Protein AF-A0A1C6TDY7-F1 (afdb_monomer_lite)

Foldseek 3Di:
DVVVLVVLVVVPWDWPDKDKDFLLVCVVPPQPLVFFPFQSVVSVVLSPDGDIWIWIWTDHPQKIKIWIGDPDDDIRITIGGDDD

Structure (mmCIF, N/CA/C/O backbone):
data_AF-A0A1C6TDY7-F1
#
_entry.id   AF-A0A1C6TDY7-F1
#
loop_
_atom_site.group_PDB
_atom_site.id
_atom_site.type_symbol
_atom_site.label_atom_id
_atom_site.label_alt_id
_atom_site.label_comp_id
_atom_site.label_asym_id
_atom_site.label_entity_id
_atom_site.label_seq_id
_atom_site.pdbx_PDB_ins_code
_atom_site.Cartn_x
_atom_site.Cartn_y
_atom_site.Cartn_z
_atom_site.occupancy
_atom_site.B_iso_or_equiv
_atom_site.auth_seq_id
_atom_site.auth_comp_id
_atom_site.auth_asym_id
_atom_site.auth_atom_id
_atom_site.pdbx_PDB_model_num
ATOM 1 N N . MET A 1 1 ? 4.768 2.330 10.098 1.00 91.06 1 MET A N 1
ATOM 2 C CA . MET A 1 1 ? 4.083 1.732 8.926 1.00 91.06 1 MET A CA 1
ATOM 3 C C . MET A 1 1 ? 3.948 0.204 8.942 1.00 91.06 1 MET A C 1
ATOM 5 O O . MET A 1 1 ? 2.825 -0.275 8.990 1.00 91.06 1 MET A O 1
ATOM 9 N N . ARG A 1 2 ? 5.031 -0.596 8.896 1.00 93.62 2 ARG A N 1
ATOM 10 C CA . ARG A 1 2 ? 4.909 -2.076 8.869 1.00 93.62 2 ARG A CA 1
ATOM 11 C C . ARG A 1 2 ? 4.163 -2.639 10.077 1.00 93.62 2 ARG A C 1
ATOM 13 O O . ARG A 1 2 ? 3.273 -3.466 9.918 1.00 93.62 2 ARG A O 1
ATOM 20 N N . GLU A 1 3 ? 4.537 -2.192 11.268 1.00 95.62 3 GLU A N 1
ATOM 21 C CA . GLU A 1 3 ? 3.906 -2.632 12.515 1.00 95.62 3 GLU A CA 1
ATOM 22 C C . GLU A 1 3 ? 2.427 -2.255 12.554 1.00 95.62 3 GLU A C 1
ATOM 24 O O . GLU A 1 3 ? 1.603 -3.084 12.910 1.00 95.62 3 GLU A O 1
ATOM 29 N N . GLU A 1 4 ? 2.080 -1.059 12.086 1.00 94.81 4 GLU A N 1
ATOM 30 C CA . GLU A 1 4 ? 0.697 -0.584 12.027 1.00 94.81 4 GLU A CA 1
ATOM 31 C C . GLU A 1 4 ? -0.166 -1.374 11.045 1.00 94.81 4 GLU A C 1
ATOM 33 O O . GLU A 1 4 ? -1.316 -1.668 11.355 1.00 94.81 4 GLU A O 1
ATOM 38 N N . LEU A 1 5 ? 0.383 -1.758 9.887 1.00 95.62 5 LEU A N 1
ATOM 39 C CA . LEU A 1 5 ? -0.298 -2.658 8.958 1.00 95.62 5 LEU A CA 1
ATOM 40 C C . LEU A 1 5 ? -0.570 -4.014 9.624 1.00 95.62 5 LEU A C 1
ATOM 42 O O . LEU A 1 5 ? -1.686 -4.520 9.562 1.00 95.62 5 LEU A O 1
ATOM 46 N N . LEU A 1 6 ? 0.441 -4.608 10.267 1.00 96.00 6 LEU A N 1
ATOM 47 C CA . LEU A 1 6 ? 0.291 -5.902 10.943 1.00 96.00 6 LEU A CA 1
ATOM 48 C C . LEU A 1 6 ? -0.724 -5.830 12.085 1.00 96.00 6 LEU A C 1
ATOM 50 O O . LEU A 1 6 ? -1.523 -6.742 12.274 1.00 96.00 6 LEU A O 1
ATOM 54 N N . ASP A 1 7 ? -0.692 -4.745 12.842 1.00 97.12 7 ASP A N 1
ATOM 55 C CA . ASP A 1 7 ? -1.602 -4.469 13.940 1.00 97.12 7 ASP A CA 1
ATOM 56 C C . ASP A 1 7 ? -3.042 -4.226 13.444 1.00 97.12 7 ASP A C 1
ATOM 58 O O . ASP A 1 7 ? -3.993 -4.760 14.011 1.00 97.12 7 ASP A O 1
ATOM 62 N N . ALA A 1 8 ? -3.220 -3.527 12.318 1.00 96.12 8 ALA A N 1
ATOM 63 C CA . ALA A 1 8 ? -4.511 -3.394 11.644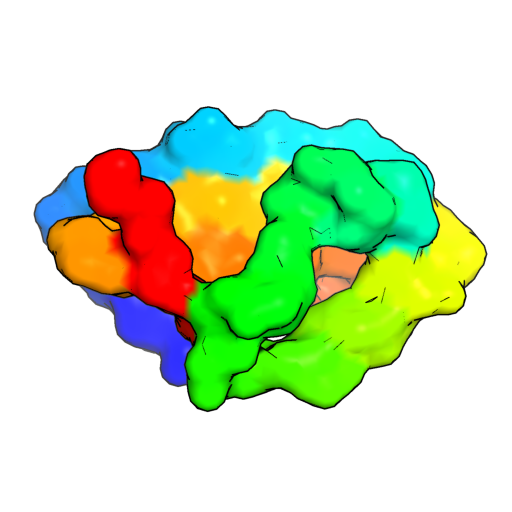 1.00 96.12 8 ALA A CA 1
ATOM 64 C C . ALA A 1 8 ? -5.053 -4.751 11.162 1.00 96.12 8 ALA A C 1
ATOM 66 O O . ALA A 1 8 ? -6.205 -5.080 11.437 1.00 96.12 8 ALA A O 1
ATOM 67 N N . LEU A 1 9 ? -4.222 -5.576 10.516 1.00 96.12 9 LEU A N 1
ATOM 68 C CA . LEU A 1 9 ? -4.604 -6.928 10.088 1.00 96.12 9 LEU A CA 1
ATOM 69 C C . LEU A 1 9 ? -5.016 -7.806 11.278 1.00 96.12 9 LEU A C 1
ATOM 71 O O . LEU A 1 9 ? -6.031 -8.495 11.211 1.00 96.12 9 LEU A O 1
ATOM 75 N N . ARG A 1 10 ? -4.293 -7.737 12.404 1.00 97.56 10 ARG A N 1
ATOM 76 C CA . ARG A 1 10 ? -4.664 -8.442 13.648 1.00 97.56 10 ARG A CA 1
ATOM 77 C C . ARG A 1 10 ? -6.001 -7.979 14.224 1.00 97.56 10 ARG A C 1
ATOM 79 O O . ARG A 1 10 ? -6.684 -8.772 14.863 1.00 97.56 10 ARG A O 1
ATOM 86 N N . ARG A 1 11 ? -6.377 -6.720 13.994 1.00 96.62 11 ARG A N 1
ATOM 87 C CA . ARG A 1 11 ? -7.682 -6.157 14.368 1.00 96.62 11 ARG A CA 1
ATOM 88 C C . ARG A 1 11 ? -8.796 -6.418 13.352 1.00 96.62 11 ARG A C 1
ATOM 90 O O . ARG A 1 11 ? -9.909 -5.948 13.561 1.00 96.62 11 ARG A O 1
ATOM 97 N N . GLY A 1 12 ? -8.527 -7.170 12.285 1.00 96.50 12 GLY A N 1
ATOM 98 C CA . GLY A 1 12 ? -9.531 -7.527 11.283 1.00 96.50 12 GLY A CA 1
ATOM 99 C C . GLY A 1 12 ? -9.645 -6.541 10.121 1.00 96.50 12 GLY A C 1
ATOM 100 O O . GLY A 1 12 ? -10.693 -6.485 9.487 1.00 96.50 12 GLY A O 1
ATOM 101 N N . ALA A 1 13 ? -8.593 -5.767 9.832 1.00 96.38 13 ALA A N 1
ATOM 102 C CA . ALA A 1 13 ? -8.513 -5.019 8.580 1.00 96.38 13 ALA A CA 1
ATOM 103 C C . ALA A 1 13 ? -8.660 -5.953 7.367 1.00 96.38 13 ALA A C 1
ATOM 105 O O . ALA A 1 13 ? -8.138 -7.070 7.358 1.00 96.38 13 ALA A O 1
ATOM 106 N N . GLU A 1 14 ? -9.355 -5.483 6.335 1.00 96.19 14 GLU A N 1
ATOM 107 C CA . GLU A 1 14 ? -9.734 -6.303 5.186 1.00 96.19 14 GLU A CA 1
ATOM 108 C C . GLU A 1 14 ? -8.779 -6.081 4.011 1.00 96.19 14 GLU A C 1
ATOM 110 O O . GLU A 1 14 ? -8.487 -4.945 3.640 1.00 96.19 14 GLU A O 1
ATOM 115 N N . ILE A 1 15 ? -8.314 -7.164 3.384 1.00 94.94 15 ILE A N 1
ATOM 116 C CA . ILE A 1 15 ? -7.541 -7.092 2.139 1.00 94.94 15 ILE A CA 1
ATOM 117 C C . ILE A 1 15 ? -8.533 -7.033 0.971 1.00 94.94 15 ILE A C 1
ATOM 119 O O . ILE A 1 15 ? -9.072 -8.059 0.563 1.00 94.94 15 ILE A O 1
ATOM 123 N N . LYS A 1 16 ? -8.780 -5.837 0.427 1.00 93.69 16 LYS A N 1
ATOM 124 C CA . LYS A 1 16 ? -9.735 -5.621 -0.679 1.00 93.69 16 LYS A CA 1
ATOM 125 C C . LYS A 1 16 ? -9.180 -5.960 -2.053 1.00 93.69 16 LYS A C 1
ATOM 127 O O . LYS A 1 16 ? -9.932 -6.266 -2.973 1.00 93.69 16 LYS A O 1
ATOM 132 N N . LEU A 1 17 ? -7.867 -5.850 -2.205 1.00 93.31 17 LEU A N 1
ATOM 133 C CA . LEU A 1 17 ? -7.178 -6.099 -3.460 1.00 93.31 17 LEU A CA 1
ATOM 134 C C . LEU A 1 17 ? -5.876 -6.825 -3.171 1.00 93.31 17 LEU A C 1
ATOM 136 O O . LEU A 1 17 ? -5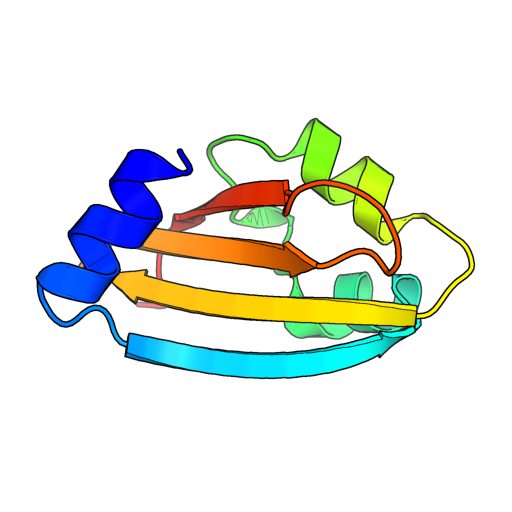.133 -6.426 -2.275 1.00 93.31 17 LEU A O 1
ATOM 140 N N . TRP A 1 18 ? -5.590 -7.843 -3.975 1.00 94.94 18 TRP A N 1
ATOM 141 C CA . TRP A 1 18 ? -4.274 -8.451 -4.087 1.00 94.94 18 TRP A CA 1
ATOM 142 C C . TRP A 1 18 ? -4.082 -8.897 -5.531 1.00 94.94 18 TRP A C 1
ATOM 144 O O . TRP A 1 18 ? -4.715 -9.848 -5.987 1.00 94.94 18 TRP A O 1
ATOM 154 N N . ILE A 1 19 ? -3.218 -8.196 -6.258 1.00 94.38 19 ILE A N 1
ATOM 155 C CA . ILE A 1 19 ? -2.932 -8.473 -7.666 1.00 94.38 19 ILE A CA 1
ATOM 156 C C . ILE A 1 19 ? -1.434 -8.420 -7.928 1.00 94.38 19 ILE A C 1
ATOM 158 O O . ILE A 1 19 ? -0.725 -7.618 -7.330 1.00 94.38 19 ILE A O 1
ATOM 162 N N . ASN A 1 20 ? -0.963 -9.258 -8.846 1.00 93.88 20 ASN A N 1
ATOM 163 C CA . ASN A 1 20 ? 0.404 -9.214 -9.353 1.00 93.88 20 ASN A CA 1
ATOM 164 C C . ASN A 1 20 ? 0.366 -8.785 -10.818 1.00 93.88 20 ASN A C 1
ATOM 166 O O . ASN A 1 20 ? -0.511 -9.218 -11.568 1.00 93.88 20 ASN A O 1
ATOM 170 N N . GLY A 1 21 ? 1.313 -7.958 -11.238 1.00 93.00 21 GLY A N 1
ATOM 171 C CA . GLY A 1 21 ? 1.404 -7.546 -12.631 1.00 93.00 21 GLY A CA 1
ATOM 172 C C . GLY A 1 21 ? 2.397 -6.415 -12.867 1.00 93.00 21 GLY A C 1
ATOM 173 O O . GLY A 1 21 ? 3.087 -5.994 -11.937 1.00 93.00 21 GLY A O 1
ATOM 174 N N . PRO A 1 22 ? 2.474 -5.901 -14.108 1.00 93.69 22 PRO A N 1
ATOM 175 C CA . PRO A 1 22 ? 3.424 -4.855 -14.467 1.00 93.69 22 PRO A CA 1
ATOM 176 C C . PRO A 1 22 ? 3.246 -3.605 -13.599 1.00 93.69 22 PRO A C 1
ATOM 178 O O . PRO A 1 22 ? 2.151 -3.043 -13.542 1.00 93.69 22 PRO A O 1
ATOM 181 N N . ALA A 1 23 ? 4.325 -3.142 -12.964 1.00 91.56 23 ALA A N 1
ATOM 182 C CA . ALA A 1 23 ? 4.300 -2.045 -11.997 1.00 91.56 23 ALA A CA 1
ATOM 183 C C . ALA A 1 23 ? 3.633 -0.783 -12.560 1.00 91.56 23 ALA A C 1
ATOM 185 O O . ALA A 1 23 ? 2.748 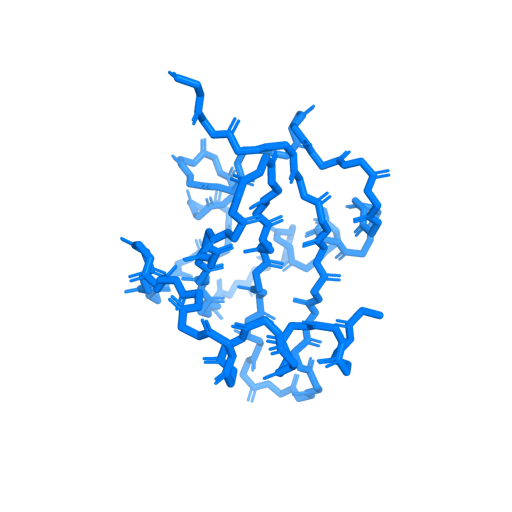-0.218 -11.926 1.00 91.56 23 ALA A O 1
ATOM 186 N N . VAL A 1 24 ? 3.956 -0.416 -13.803 1.00 90.06 24 VAL A N 1
ATOM 187 C CA . VAL A 1 24 ? 3.376 0.751 -14.489 1.00 90.06 24 VAL A CA 1
ATOM 188 C C . VAL A 1 24 ? 1.863 0.604 -14.703 1.00 90.06 24 VAL A C 1
ATOM 190 O O . VAL A 1 24 ? 1.107 1.561 -14.526 1.00 90.06 24 VAL A O 1
ATOM 193 N N . SER A 1 25 ? 1.390 -0.598 -15.050 1.00 91.75 25 SER A N 1
ATOM 194 C CA . SER A 1 25 ? -0.045 -0.879 -15.188 1.00 91.75 25 SER A CA 1
ATOM 195 C C . SER A 1 25 ? -0.751 -0.802 -13.836 1.00 91.75 25 SER A C 1
ATOM 197 O O . SER A 1 25 ? -1.824 -0.207 -13.732 1.00 91.75 25 SER A O 1
ATOM 199 N N . LEU A 1 26 ? -0.133 -1.350 -12.789 1.00 91.75 26 LEU A N 1
ATOM 200 C CA . LEU A 1 26 ? -0.666 -1.297 -11.431 1.00 91.75 26 LEU A CA 1
ATOM 201 C C . LEU A 1 26 ? -0.731 0.140 -10.896 1.00 91.75 26 LEU A C 1
ATOM 203 O O . LEU A 1 26 ? -1.751 0.540 -10.330 1.00 91.75 26 LEU A O 1
ATOM 207 N N . ALA A 1 27 ? 0.302 0.942 -11.161 1.00 87.69 27 ALA A N 1
ATOM 208 C CA . ALA A 1 27 ? 0.365 2.361 -10.822 1.00 87.69 27 ALA A CA 1
ATOM 209 C C . ALA A 1 27 ? -0.812 3.138 -11.418 1.00 87.69 27 ALA A C 1
ATOM 211 O O . ALA A 1 27 ? -1.485 3.900 -10.727 1.00 87.69 27 ALA A O 1
ATOM 212 N N . LYS A 1 28 ? -1.066 2.908 -12.710 1.00 87.69 28 LYS A N 1
ATOM 213 C CA . LYS A 1 28 ? -2.065 3.637 -13.489 1.00 87.69 28 LYS A CA 1
ATOM 214 C C . LYS A 1 28 ? -3.500 3.307 -13.083 1.00 87.69 28 LYS A C 1
ATOM 216 O O . LYS A 1 28 ? -4.351 4.190 -13.124 1.00 87.69 28 LYS A O 1
ATOM 221 N N . HIS A 1 29 ? -3.777 2.048 -12.752 1.00 86.81 29 HIS A N 1
ATOM 222 C CA . HIS A 1 29 ? -5.153 1.567 -12.605 1.00 86.81 29 HIS A CA 1
ATOM 223 C C . HIS A 1 29 ? -5.581 1.310 -11.160 1.00 86.81 29 HIS A C 1
ATOM 225 O O . HIS A 1 29 ? -6.775 1.362 -10.877 1.00 86.81 29 HIS A O 1
ATOM 231 N N . TYR A 1 30 ? -4.640 1.047 -10.250 1.00 83.25 30 TYR A N 1
ATOM 232 C CA . TYR A 1 30 ? -4.976 0.506 -8.931 1.00 83.25 30 TYR A CA 1
ATOM 233 C C . TYR A 1 30 ? -4.300 1.222 -7.759 1.00 83.25 30 TYR A C 1
ATOM 235 O O . TYR A 1 30 ? -4.839 1.195 -6.656 1.00 83.25 30 TYR A O 1
ATOM 243 N N . ALA A 1 31 ? -3.152 1.875 -7.967 1.00 76.94 31 ALA A N 1
ATOM 244 C CA . ALA A 1 31 ? -2.363 2.421 -6.861 1.00 76.94 31 ALA A CA 1
ATOM 245 C C . ALA A 1 31 ? -2.935 3.701 -6.222 1.00 76.94 31 ALA A C 1
ATOM 247 O O . ALA A 1 31 ? -2.537 4.018 -5.105 1.00 76.94 31 ALA A O 1
ATOM 248 N N . GLN A 1 32 ? -3.837 4.424 -6.907 1.00 85.88 32 GLN A N 1
ATOM 249 C CA . GLN A 1 32 ? -4.494 5.652 -6.410 1.00 85.88 32 GLN A CA 1
ATOM 250 C C . GLN A 1 32 ? -3.510 6.618 -5.719 1.00 85.88 32 GLN A C 1
ATOM 252 O O . GLN A 1 32 ? -3.702 7.035 -4.576 1.00 85.88 32 GLN A O 1
ATOM 257 N N . LEU A 1 33 ? -2.396 6.913 -6.400 1.00 85.44 33 LEU A N 1
ATOM 258 C CA . LEU A 1 33 ? -1.245 7.621 -5.826 1.00 85.44 33 LEU A CA 1
ATOM 259 C C . LEU A 1 33 ? -1.592 9.010 -5.272 1.00 85.44 33 LEU A C 1
ATOM 261 O O . LEU A 1 33 ? -0.953 9.470 -4.331 1.00 85.44 33 LEU A O 1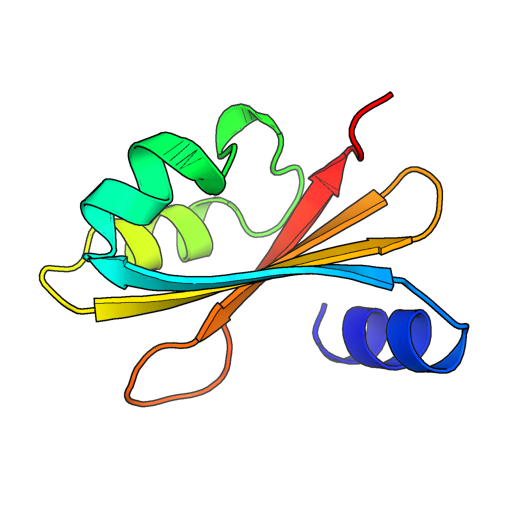
ATOM 265 N N . ASP A 1 34 ? -2.619 9.649 -5.826 1.00 87.75 34 ASP A N 1
ATOM 266 C CA . ASP A 1 34 ? -3.174 10.935 -5.401 1.00 87.75 34 ASP A CA 1
ATOM 267 C C . ASP A 1 34 ? -3.765 10.914 -3.983 1.00 87.75 34 ASP A C 1
ATOM 269 O O . ASP A 1 34 ? -3.897 11.961 -3.352 1.00 87.75 34 ASP A O 1
ATOM 273 N N . ARG A 1 35 ? -4.088 9.729 -3.457 1.00 90.56 35 ARG A N 1
ATOM 274 C CA . ARG A 1 35 ? -4.687 9.551 -2.126 1.00 90.56 35 ARG A CA 1
ATOM 275 C C . ARG A 1 35 ? -3.677 9.214 -1.041 1.00 90.56 35 ARG A C 1
ATOM 277 O O . ARG A 1 35 ? -4.048 9.130 0.132 1.00 90.56 35 ARG A O 1
ATOM 284 N N . ILE A 1 36 ? -2.416 8.991 -1.410 1.00 93.44 36 ILE A N 1
ATOM 285 C CA . ILE A 1 36 ? -1.362 8.655 -0.458 1.00 93.44 36 ILE A CA 1
ATOM 286 C C . ILE A 1 36 ? -1.013 9.892 0.370 1.00 93.44 36 ILE A C 1
ATOM 288 O O . ILE A 1 36 ? -0.546 10.899 -0.153 1.00 93.44 36 ILE A O 1
ATOM 292 N N . VAL A 1 37 ? -1.195 9.781 1.685 1.00 94.62 37 VAL A N 1
ATOM 293 C CA . VAL A 1 37 ? -0.875 10.832 2.661 1.00 94.62 37 VAL A CA 1
ATOM 294 C C . VAL A 1 37 ? 0.475 10.607 3.344 1.00 94.62 37 VAL A C 1
ATOM 296 O O . VAL A 1 37 ? 1.066 11.549 3.862 1.00 94.62 37 VAL A O 1
ATOM 299 N N . GLU A 1 38 ? 0.992 9.374 3.333 1.00 94.31 38 GLU A N 1
ATOM 300 C CA . GLU A 1 38 ? 2.290 9.024 3.919 1.00 94.31 38 GLU A CA 1
ATOM 301 C C . GLU A 1 38 ? 2.983 7.934 3.087 1.00 94.31 38 GLU A C 1
ATOM 303 O O . GLU A 1 38 ? 2.362 6.933 2.733 1.00 94.31 38 GLU A O 1
ATOM 308 N N . GLY A 1 39 ? 4.277 8.102 2.786 1.00 91.25 39 GLY A N 1
ATOM 309 C CA . GLY A 1 39 ? 5.072 7.112 2.037 1.00 91.25 39 GLY A CA 1
ATOM 310 C C . GLY A 1 39 ? 4.982 7.203 0.505 1.00 91.25 39 GLY A C 1
ATOM 311 O O . GLY A 1 39 ? 5.458 6.307 -0.191 1.00 91.25 39 GLY A O 1
ATOM 312 N N . GLY A 1 40 ? 4.405 8.282 -0.038 1.00 89.19 40 GLY A N 1
ATOM 313 C CA . GLY A 1 40 ? 4.147 8.435 -1.477 1.00 89.19 40 GLY A CA 1
ATOM 314 C C . GLY A 1 40 ? 5.390 8.403 -2.367 1.00 89.19 40 GLY A C 1
ATOM 315 O O . GLY A 1 40 ? 5.374 7.740 -3.398 1.00 89.19 40 GLY A O 1
ATOM 316 N N . SER A 1 41 ? 6.493 9.042 -1.967 1.00 88.06 41 SER A N 1
ATOM 317 C CA . SER A 1 41 ? 7.719 9.082 -2.783 1.00 88.06 41 SER A CA 1
ATOM 318 C C . SER A 1 41 ? 8.314 7.690 -3.024 1.00 88.06 41 SER A C 1
ATOM 320 O O . SER A 1 41 ? 8.652 7.350 -4.157 1.00 88.06 41 SER A O 1
ATOM 322 N N . ALA A 1 42 ? 8.381 6.856 -1.982 1.00 88.06 42 ALA A N 1
ATOM 323 C CA . ALA A 1 42 ? 8.835 5.471 -2.094 1.00 88.06 42 ALA A CA 1
ATOM 324 C C . ALA A 1 42 ? 7.881 4.630 -2.955 1.00 88.06 42 ALA A C 1
ATOM 326 O O . ALA A 1 42 ? 8.331 3.810 -3.753 1.00 88.06 42 ALA A O 1
ATOM 327 N N . MET A 1 43 ? 6.572 4.871 -2.837 1.00 89.75 43 MET A N 1
ATOM 328 C CA . MET A 1 43 ? 5.556 4.176 -3.626 1.00 89.75 43 MET A CA 1
ATOM 329 C C . MET A 1 43 ? 5.660 4.510 -5.121 1.00 89.75 43 MET A C 1
ATOM 331 O O . MET A 1 43 ? 5.667 3.612 -5.959 1.00 89.75 43 MET A O 1
ATOM 335 N N . VAL A 1 44 ? 5.821 5.794 -5.458 1.00 89.06 44 VAL A N 1
ATOM 336 C CA . VAL A 1 44 ? 6.036 6.258 -6.838 1.00 89.06 44 VAL A CA 1
ATOM 337 C C . VAL A 1 44 ? 7.296 5.628 -7.424 1.00 89.06 44 VAL A C 1
ATOM 339 O O . VAL A 1 44 ? 7.255 5.121 -8.543 1.00 89.06 44 VAL A O 1
ATOM 342 N N . ALA A 1 45 ? 8.399 5.604 -6.671 1.00 88.00 45 ALA A N 1
ATOM 343 C CA . ALA A 1 45 ? 9.640 4.989 -7.131 1.00 88.00 45 ALA A CA 1
ATOM 344 C C . ALA A 1 45 ? 9.461 3.488 -7.417 1.00 88.00 45 ALA A C 1
ATOM 346 O O . ALA A 1 45 ? 9.852 3.016 -8.483 1.00 88.00 45 ALA A O 1
ATOM 347 N N . ALA A 1 46 ? 8.804 2.758 -6.512 1.00 86.06 46 ALA A N 1
ATOM 348 C CA . ALA A 1 46 ? 8.549 1.324 -6.651 1.00 86.06 46 ALA A CA 1
ATOM 349 C C . ALA A 1 46 ? 7.653 0.976 -7.840 1.00 86.06 46 ALA A C 1
ATOM 351 O O . ALA A 1 46 ? 7.814 -0.069 -8.460 1.00 86.06 46 ALA A O 1
ATOM 352 N N . LEU A 1 47 ? 6.715 1.860 -8.168 1.00 87.00 47 LEU A N 1
ATOM 353 C CA . LEU A 1 47 ? 5.767 1.675 -9.261 1.00 87.00 47 LEU A CA 1
ATOM 354 C C . LEU A 1 47 ? 6.266 2.216 -10.609 1.00 87.00 47 LEU A C 1
ATOM 356 O O . LEU A 1 47 ? 5.632 1.983 -11.637 1.00 87.00 47 LEU A O 1
ATOM 360 N N . SER A 1 48 ? 7.414 2.897 -10.615 1.00 86.12 48 SER A N 1
ATOM 361 C CA . SER A 1 48 ? 8.072 3.406 -11.827 1.00 86.12 48 SER A CA 1
ATOM 362 C C . SER A 1 48 ? 9.078 2.417 -12.430 1.00 86.12 48 SER A C 1
ATOM 364 O O . SER A 1 48 ? 9.690 2.703 -13.461 1.00 86.12 48 SER A O 1
ATOM 366 N N . VAL A 1 49 ? 9.278 1.254 -11.803 1.00 81.19 49 VAL A N 1
ATOM 367 C CA . VAL A 1 49 ? 10.227 0.239 -12.276 1.00 81.19 49 VAL A CA 1
ATOM 368 C C . VAL A 1 49 ? 9.682 -0.535 -13.478 1.00 81.19 49 VAL A C 1
ATOM 370 O O . VAL A 1 49 ? 8.478 -0.750 -13.621 1.00 81.19 49 VAL A O 1
ATOM 373 N N . HIS A 1 50 ? 10.584 -0.997 -14.344 1.00 75.62 50 HIS A N 1
ATOM 374 C CA . HIS A 1 50 ? 10.242 -1.971 -15.377 1.00 75.62 50 HIS A CA 1
ATOM 375 C C . HIS A 1 50 ? 10.252 -3.362 -14.738 1.00 75.62 50 HIS A C 1
ATOM 377 O O . HIS A 1 50 ? 11.314 -3.876 -14.399 1.00 75.62 50 HIS A O 1
ATOM 383 N N . GLY A 1 51 ? 9.077 -3.950 -14.526 1.00 85.75 51 GLY A N 1
ATOM 384 C CA . GLY A 1 51 ? 8.957 -5.261 -13.890 1.00 85.75 51 GLY A CA 1
ATOM 385 C C . GLY A 1 51 ? 7.551 -5.549 -13.383 1.00 85.75 51 GLY A C 1
ATOM 386 O O . GLY A 1 51 ? 6.666 -4.692 -13.453 1.00 85.75 51 GLY A O 1
ATOM 387 N N . SER A 1 52 ? 7.353 -6.770 -12.890 1.00 91.44 52 SER A N 1
ATOM 388 C CA . SER A 1 52 ? 6.130 -7.159 -12.194 1.00 91.44 52 SER A CA 1
ATOM 389 C C . SER A 1 52 ? 6.287 -6.900 -10.699 1.00 91.44 52 SER A C 1
ATOM 391 O O . SER A 1 52 ? 7.357 -7.109 -10.141 1.00 91.44 52 SER A O 1
ATOM 393 N N . VAL A 1 53 ? 5.220 -6.452 -10.048 1.00 93.81 53 VAL A N 1
ATOM 394 C CA . VAL A 1 53 ? 5.149 -6.325 -8.589 1.00 93.81 53 VAL A CA 1
ATOM 395 C C . VAL A 1 53 ? 3.807 -6.853 -8.103 1.00 93.81 53 VAL A C 1
ATOM 397 O O . VAL A 1 53 ? 2.835 -6.906 -8.861 1.00 93.81 53 VAL A O 1
ATOM 400 N N . GLY A 1 54 ? 3.749 -7.243 -6.837 1.00 94.25 54 GLY A N 1
ATOM 401 C CA . GLY A 1 54 ? 2.490 -7.419 -6.132 1.00 94.25 54 GLY A CA 1
ATOM 402 C C . GLY A 1 54 ? 1.994 -6.083 -5.598 1.00 94.25 54 GLY A C 1
ATOM 403 O O . GLY A 1 54 ? 2.767 -5.304 -5.046 1.00 94.25 54 GLY A O 1
ATOM 404 N N . LEU A 1 55 ? 0.703 -5.823 -5.742 1.00 94.62 55 LEU A N 1
ATOM 405 C CA . LEU A 1 55 ? 0.010 -4.700 -5.133 1.00 94.62 55 LEU A CA 1
ATOM 406 C C . LEU A 1 55 ? -1.125 -5.243 -4.274 1.00 94.62 55 LEU A C 1
ATOM 408 O O . LEU A 1 55 ? -1.989 -5.977 -4.763 1.00 94.62 55 LEU A O 1
ATOM 412 N N . ALA A 1 56 ? -1.137 -4.849 -3.007 1.00 95.00 56 ALA A N 1
ATOM 413 C CA . ALA A 1 56 ? -2.228 -5.133 -2.097 1.00 95.00 56 ALA A CA 1
ATOM 414 C C . ALA A 1 56 ? -2.781 -3.855 -1.469 1.00 95.00 56 ALA A C 1
ATOM 416 O O . ALA A 1 56 ? -2.056 -2.888 -1.221 1.00 95.00 56 ALA A O 1
ATOM 417 N N . ARG A 1 57 ? -4.086 -3.877 -1.203 1.00 94.62 57 ARG A N 1
ATOM 418 C CA . ARG A 1 57 ? -4.822 -2.788 -0.566 1.00 94.62 57 ARG A CA 1
ATOM 419 C C . ARG A 1 57 ? -5.533 -3.319 0.660 1.00 94.62 57 ARG A C 1
ATOM 421 O O . ARG A 1 57 ? -6.335 -4.246 0.550 1.00 94.62 57 ARG A O 1
ATOM 428 N N . VAL A 1 58 ? -5.215 -2.739 1.809 1.00 95.31 58 VAL A N 1
ATOM 429 C CA . VAL A 1 58 ? -5.753 -3.161 3.103 1.00 95.31 58 VAL A CA 1
ATOM 430 C C . VAL A 1 58 ? -6.536 -2.014 3.714 1.00 95.31 58 VAL A C 1
ATOM 432 O O . VAL A 1 58 ? -5.961 -0.964 3.978 1.00 95.31 58 VAL A O 1
ATOM 435 N N . GLU A 1 59 ? -7.828 -2.202 3.945 1.00 95.00 59 GLU A N 1
ATOM 436 C CA . GLU A 1 59 ? -8.719 -1.177 4.488 1.00 95.00 59 GLU A CA 1
ATOM 437 C C . GLU A 1 59 ? -8.918 -1.361 5.995 1.00 95.00 59 GLU A C 1
ATOM 439 O O . GLU A 1 59 ? -9.161 -2.465 6.486 1.00 95.00 59 GLU A O 1
ATOM 444 N N . HIS A 1 60 ? -8.802 -0.261 6.741 1.00 93.38 60 HIS A N 1
ATOM 445 C CA . HIS A 1 60 ? -8.973 -0.226 8.188 1.00 93.38 60 HIS A CA 1
ATOM 446 C C . HIS A 1 60 ? -9.582 1.115 8.622 1.00 93.38 60 HIS A C 1
ATOM 448 O O . HIS A 1 60 ? -8.885 2.112 8.841 1.00 93.38 60 HIS A O 1
ATOM 454 N N . GLY A 1 61 ? -10.910 1.132 8.758 1.00 90.69 61 GLY A N 1
ATOM 455 C CA . GLY A 1 61 ? -11.661 2.334 9.116 1.00 90.69 61 GLY A CA 1
ATOM 456 C C . GLY A 1 61 ? -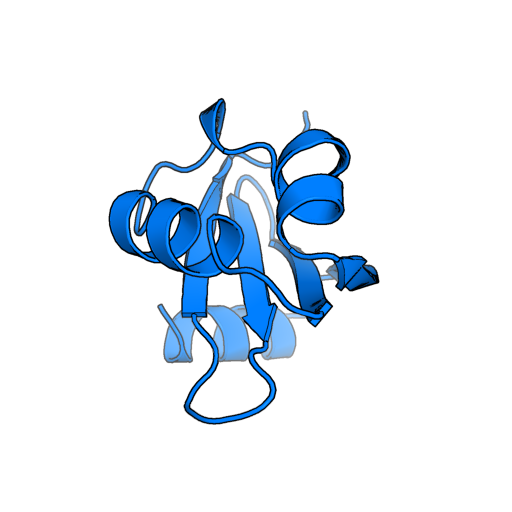11.487 3.441 8.063 1.00 90.69 61 GLY A C 1
ATOM 457 O O . GLY A 1 61 ? -11.668 3.171 6.880 1.00 90.69 61 GLY A O 1
ATOM 458 N N . PRO A 1 62 ? -11.134 4.682 8.450 1.00 90.44 62 PRO A N 1
ATOM 459 C CA . PRO A 1 62 ? -10.983 5.794 7.506 1.00 90.44 62 PRO A CA 1
ATOM 460 C C . PRO A 1 62 ? -9.685 5.736 6.683 1.00 90.44 62 PRO A C 1
ATOM 462 O O . PRO A 1 62 ? -9.445 6.600 5.835 1.00 90.44 62 PRO A O 1
ATOM 465 N N . TRP A 1 63 ? -8.829 4.746 6.940 1.00 92.81 63 TRP A N 1
ATOM 466 C CA . TRP A 1 63 ? -7.517 4.619 6.323 1.00 92.81 63 TRP A CA 1
ATOM 467 C C . TRP A 1 63 ? -7.412 3.339 5.512 1.00 92.81 63 TRP A C 1
ATOM 469 O O . TRP A 1 63 ? -8.048 2.328 5.808 1.00 92.81 63 TRP A O 1
ATOM 479 N N . GLN A 1 64 ? -6.524 3.372 4.530 1.00 94.31 64 GLN A N 1
ATOM 480 C CA . GLN A 1 64 ? -6.069 2.187 3.830 1.00 94.31 64 GLN A CA 1
ATOM 481 C C . GLN A 1 64 ? -4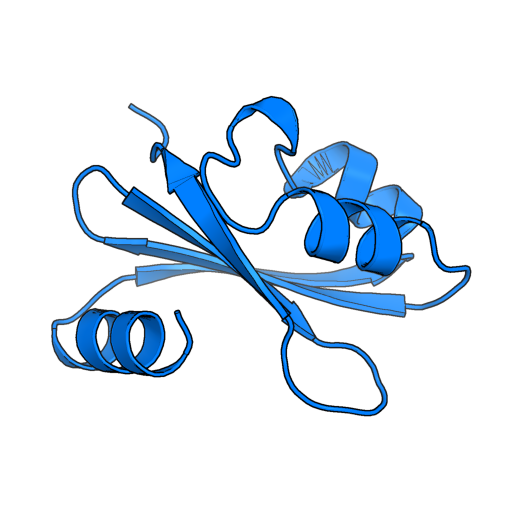.544 2.164 3.739 1.00 94.31 64 GLN A C 1
ATOM 483 O O . GLN A 1 64 ? -3.883 3.204 3.686 1.00 94.31 64 GLN A O 1
ATOM 488 N N . PHE A 1 65 ? -3.986 0.962 3.708 1.00 95.12 65 PHE A N 1
ATOM 489 C CA . PHE A 1 65 ? -2.584 0.721 3.419 1.00 95.12 65 PHE A CA 1
ATOM 490 C C . PHE A 1 65 ? -2.450 0.249 1.977 1.00 95.12 65 PHE A C 1
ATOM 492 O O . PHE A 1 65 ? -3.117 -0.702 1.565 1.00 95.12 65 PHE A O 1
ATOM 499 N N . ILE A 1 66 ? -1.556 0.894 1.235 1.00 95.12 66 ILE A N 1
ATOM 500 C CA . ILE A 1 66 ? -1.114 0.436 -0.079 1.00 95.12 66 ILE A CA 1
ATOM 501 C C . ILE A 1 66 ? 0.212 -0.285 0.124 1.00 95.12 66 ILE A C 1
ATOM 503 O O . ILE A 1 66 ? 1.161 0.297 0.654 1.00 95.12 66 ILE A O 1
ATOM 507 N N . VAL A 1 67 ? 0.270 -1.554 -0.264 1.00 95.19 67 VAL A N 1
ATOM 508 C CA . VAL A 1 67 ? 1.446 -2.410 -0.097 1.00 95.19 67 VAL A CA 1
ATOM 509 C C . VAL A 1 67 ? 1.953 -2.815 -1.468 1.00 95.19 67 VAL A C 1
ATOM 511 O O . VAL A 1 67 ? 1.222 -3.442 -2.230 1.00 95.19 67 VAL A O 1
ATOM 514 N N . VAL A 1 68 ? 3.210 -2.496 -1.761 1.00 94.56 68 VAL A N 1
ATOM 515 C CA . VAL A 1 68 ? 3.915 -3.006 -2.936 1.00 94.56 68 VAL A CA 1
ATOM 516 C C . VAL A 1 68 ? 4.917 -4.066 -2.501 1.00 94.56 68 VAL A C 1
ATOM 518 O O . VAL A 1 68 ? 5.781 -3.832 -1.654 1.00 94.56 68 VAL A O 1
ATOM 521 N N . LEU A 1 69 ? 4.769 -5.245 -3.091 1.00 92.94 69 LEU A N 1
ATOM 522 C CA . LEU A 1 69 ? 5.643 -6.396 -2.944 1.00 92.94 69 LEU A CA 1
ATOM 523 C C . LEU A 1 69 ? 6.523 -6.474 -4.188 1.00 92.94 69 LEU A C 1
ATOM 525 O O . LEU A 1 69 ? 6.050 -6.802 -5.273 1.00 92.94 69 LEU A O 1
ATOM 529 N N . THR A 1 70 ? 7.797 -6.142 -4.036 1.00 85.88 70 THR A N 1
ATOM 530 C CA . THR A 1 70 ? 8.801 -6.347 -5.080 1.00 85.88 70 THR A CA 1
ATOM 531 C C . THR A 1 70 ? 9.305 -7.790 -5.042 1.00 85.88 70 THR A C 1
ATOM 533 O O . THR A 1 70 ? 9.255 -8.438 -3.997 1.00 85.88 70 THR A O 1
ATOM 536 N N . ASP A 1 71 ? 9.834 -8.292 -6.161 1.00 81.19 71 ASP A N 1
ATOM 537 C CA . ASP A 1 71 ? 10.398 -9.654 -6.237 1.00 81.19 71 ASP A CA 1
ATOM 538 C C . ASP A 1 71 ? 11.551 -9.873 -5.242 1.00 81.19 71 ASP A C 1
ATOM 540 O O . ASP A 1 71 ? 11.798 -10.983 -4.761 1.00 81.19 71 ASP A O 1
ATOM 544 N N . HIS A 1 72 ? 12.259 -8.792 -4.913 1.00 79.38 72 HIS A N 1
ATOM 545 C CA . HIS A 1 72 ? 13.358 -8.784 -3.963 1.00 79.38 72 HIS A CA 1
ATOM 546 C C . HIS A 1 72 ? 13.205 -7.622 -2.985 1.00 79.38 72 HIS A C 1
ATOM 548 O O . HIS A 1 72 ? 12.911 -6.495 -3.386 1.00 79.38 72 HIS A O 1
ATOM 554 N N . GLY A 1 73 ? 13.468 -7.894 -1.707 1.00 82.81 73 GLY A N 1
ATOM 555 C CA . GLY A 1 73 ? 13.483 -6.889 -0.649 1.00 82.81 73 GLY A CA 1
ATOM 556 C C . GLY A 1 73 ? 12.215 -6.846 0.210 1.00 82.81 73 GLY A C 1
ATOM 557 O O . GLY A 1 73 ? 11.305 -7.662 0.056 1.00 82.81 73 GLY A O 1
ATOM 558 N N . PRO A 1 74 ? 12.185 -5.935 1.194 1.00 88.44 74 PRO A N 1
ATOM 559 C CA . PRO A 1 74 ? 11.043 -5.778 2.080 1.00 88.44 74 PRO A CA 1
ATOM 560 C C . PRO A 1 74 ? 9.852 -5.118 1.362 1.00 88.44 74 PRO A C 1
ATOM 562 O O . PRO A 1 74 ? 10.056 -4.315 0.452 1.00 88.44 74 PRO A O 1
ATOM 565 N N . PRO A 1 75 ? 8.609 -5.384 1.811 1.00 91.94 75 PRO A N 1
ATOM 566 C CA . PRO A 1 75 ? 7.432 -4.692 1.301 1.00 91.94 75 PRO A CA 1
ATOM 567 C C . PRO A 1 75 ? 7.536 -3.186 1.533 1.00 91.94 75 PRO A C 1
ATOM 569 O O . PRO A 1 75 ? 7.887 -2.735 2.629 1.00 91.94 75 PRO A O 1
ATOM 572 N N . LEU A 1 76 ? 7.140 -2.417 0.526 1.00 93.75 76 LEU A N 1
ATOM 573 C CA . LEU A 1 76 ? 6.946 -0.979 0.645 1.00 93.75 76 LEU A CA 1
ATOM 574 C C . LEU A 1 76 ? 5.494 -0.712 1.011 1.00 93.75 76 LEU A C 1
ATOM 576 O O . LEU A 1 76 ? 4.579 -1.268 0.408 1.00 93.75 76 LEU A O 1
ATOM 580 N N . ILE A 1 77 ? 5.283 0.113 2.031 1.00 95.12 77 ILE A N 1
ATOM 581 C CA . ILE A 1 77 ? 3.960 0.345 2.605 1.00 95.12 77 ILE A CA 1
ATOM 582 C C . ILE A 1 77 ? 3.733 1.849 2.683 1.00 95.12 77 ILE A C 1
ATOM 584 O O . ILE A 1 77 ? 4.560 2.572 3.238 1.00 95.12 77 ILE A O 1
ATOM 588 N N . ALA A 1 78 ? 2.605 2.297 2.146 1.00 95.38 78 ALA A N 1
ATOM 589 C CA . ALA A 1 78 ? 2.134 3.672 2.220 1.00 95.38 78 ALA A CA 1
ATOM 590 C C . ALA A 1 78 ? 0.747 3.724 2.871 1.00 95.38 78 ALA A C 1
ATOM 592 O O . ALA A 1 78 ? -0.001 2.744 2.819 1.00 95.38 78 ALA A O 1
ATOM 593 N N . ARG A 1 79 ? 0.393 4.872 3.457 1.00 95.44 79 ARG A N 1
ATOM 594 C CA . ARG A 1 79 ? -0.959 5.133 3.971 1.00 95.44 79 ARG A CA 1
ATOM 595 C C . ARG A 1 79 ? -1.703 6.062 3.022 1.00 95.44 79 ARG A C 1
ATOM 597 O O . ARG A 1 79 ? -1.168 7.092 2.618 1.00 95.44 79 ARG A O 1
ATOM 604 N N . ALA A 1 80 ? -2.947 5.721 2.728 1.00 94.25 80 ALA A N 1
ATOM 605 C CA . ALA A 1 80 ? -3.883 6.544 1.980 1.00 94.25 80 ALA A CA 1
ATOM 606 C C . ALA A 1 80 ? -5.216 6.673 2.731 1.00 94.25 80 ALA A C 1
ATOM 608 O O . ALA A 1 80 ? -5.503 5.920 3.667 1.00 94.25 80 ALA A O 1
ATOM 609 N N . THR A 1 81 ? -6.034 7.642 2.337 1.00 93.00 81 THR A N 1
ATOM 610 C CA . THR A 1 81 ? -7.428 7.742 2.794 1.00 93.00 81 THR A CA 1
ATOM 611 C C . THR A 1 81 ? -8.270 6.645 2.143 1.00 93.00 81 THR A C 1
ATOM 613 O O . THR A 1 81 ? -8.069 6.342 0.967 1.00 93.00 81 THR A O 1
ATOM 616 N N . ALA A 1 82 ? -9.175 6.014 2.896 1.00 82.12 82 ALA A N 1
ATOM 617 C CA . ALA A 1 82 ? -10.068 4.988 2.352 1.00 82.12 82 ALA A CA 1
ATOM 618 C C . ALA A 1 82 ? -11.088 5.588 1.364 1.00 82.12 82 ALA A C 1
ATOM 620 O O . ALA A 1 82 ? -11.430 6.772 1.452 1.00 82.12 82 ALA A O 1
ATOM 621 N N . GLU A 1 83 ? -11.574 4.768 0.427 1.00 71.00 83 GLU A N 1
ATOM 622 C CA . GLU A 1 83 ? -12.734 5.129 -0.392 1.00 71.00 83 GLU A CA 1
ATOM 623 C C . GLU A 1 83 ? -13.953 5.305 0.514 1.00 71.00 83 GLU A C 1
ATOM 625 O O . GLU A 1 83 ? -14.199 4.490 1.402 1.00 71.00 83 GLU A O 1
ATOM 630 N N . ARG A 1 84 ? -14.653 6.424 0.331 1.00 59.03 84 ARG A N 1
ATOM 631 C CA . ARG A 1 84 ? -15.837 6.781 1.106 1.00 59.03 84 ARG A CA 1
ATOM 632 C C . ARG A 1 84 ? -17.094 6.229 0.454 1.00 59.03 84 ARG A C 1
ATOM 634 O O . ARG A 1 84 ? -17.146 6.269 -0.796 1.00 59.03 84 ARG A O 1
#

Organism: NCBI:txid145854

Secondary structure (DSSP, 8-state):
-HHHHHHHHHTT-EEEEEEEEEHHHHHHHT--GGGEEESHHHHHHHHTSSSEEEEEEEEETTEEEEEEE-SSSSPEEEEEEPP-

Sequence (84 aa):
MREELLDALRRGAEIKLWINGPAVSLAKHYAQLDRIVEGGSAMVAALSVHGSVGLARVEHGPWQFIVVLTDHGPPLIARATAER

Radius of gyration: 11.77 Å; chains: 1; bounding box: 29×21×30 Å

pLDDT: mean 90.63, std 6.32, range [59.03, 97.56]